Protein AF-A0A166CR60-F1 (afdb_monomer_lite)

Structure (mmCIF, N/CA/C/O backbone):
data_AF-A0A166CR60-F1
#
_entry.id   AF-A0A166CR60-F1
#
loop_
_atom_site.group_PDB
_atom_site.id
_atom_site.type_symbol
_atom_site.label_atom_id
_atom_site.label_alt_id
_atom_site.label_comp_id
_atom_site.label_asym_id
_atom_site.label_entity_id
_atom_site.label_seq_id
_atom_site.pdbx_PDB_ins_code
_atom_site.Cartn_x
_atom_site.Cartn_y
_atom_site.Cartn_z
_atom_site.occupancy
_atom_site.B_iso_or_equiv
_atom_site.auth_seq_id
_atom_site.auth_comp_id
_atom_site.auth_asym_id
_atom_site.auth_atom_id
_atom_site.pdbx_PDB_model_num
ATOM 1 N N . MET A 1 1 ? -26.967 -62.345 40.890 1.00 47.72 1 MET A N 1
ATOM 2 C CA . MET A 1 1 ? -25.629 -62.909 41.138 1.00 47.72 1 MET A CA 1
ATOM 3 C C . MET A 1 1 ? -25.175 -63.371 39.766 1.00 47.72 1 MET A C 1
ATOM 5 O O . MET A 1 1 ? -25.806 -64.272 39.242 1.00 47.72 1 MET A O 1
ATOM 9 N N . ASP A 1 2 ? -24.350 -62.639 39.026 1.00 42.94 2 ASP A N 1
ATOM 10 C CA . ASP A 1 2 ? -23.256 -61.767 39.453 1.00 42.94 2 ASP A CA 1
ATOM 11 C C . ASP A 1 2 ? -23.154 -60.494 38.603 1.00 42.94 2 ASP A C 1
ATOM 13 O O . ASP A 1 2 ? -23.514 -60.467 37.427 1.00 42.94 2 ASP A O 1
ATOM 17 N N . ALA A 1 3 ? -22.729 -59.428 39.274 1.00 44.50 3 ALA A N 1
ATOM 18 C CA . ALA A 1 3 ? -22.303 -58.172 38.689 1.00 44.50 3 ALA A CA 1
ATOM 19 C C . ALA A 1 3 ? -20.866 -58.327 38.181 1.00 44.50 3 ALA A C 1
ATOM 21 O O . ALA A 1 3 ? -20.089 -59.012 38.832 1.00 44.50 3 ALA A O 1
ATOM 22 N N . ASP A 1 4 ? -20.508 -57.645 37.096 1.00 47.41 4 ASP A N 1
ATOM 23 C CA . ASP A 1 4 ? -19.319 -56.795 37.129 1.00 47.41 4 ASP A CA 1
ATOM 24 C C . ASP A 1 4 ? -19.359 -55.761 36.003 1.00 47.41 4 ASP A C 1
ATOM 26 O O . ASP A 1 4 ? -19.680 -56.043 34.845 1.00 47.41 4 ASP A O 1
ATOM 30 N N . ALA A 1 5 ? -19.112 -54.528 36.423 1.00 48.19 5 ALA A N 1
ATOM 31 C CA . ALA A 1 5 ? -18.900 -53.368 35.590 1.00 48.19 5 ALA A CA 1
ATOM 32 C C . ALA A 1 5 ? -17.468 -53.401 35.041 1.00 48.19 5 ALA A C 1
ATOM 34 O O . ALA A 1 5 ? -16.622 -54.096 35.580 1.00 48.19 5 ALA A O 1
ATOM 35 N N . GLU A 1 6 ? -17.206 -52.628 33.991 1.00 43.34 6 GLU A N 1
ATOM 36 C CA . GLU A 1 6 ? -15.994 -51.807 33.847 1.00 43.34 6 GLU A CA 1
ATOM 37 C C . GLU A 1 6 ? -16.140 -51.037 32.531 1.00 43.34 6 GLU A C 1
ATOM 39 O O . GLU A 1 6 ? -15.967 -51.546 31.420 1.00 43.34 6 GLU A O 1
ATOM 44 N N . ALA A 1 7 ? -16.547 -49.780 32.688 1.00 46.94 7 ALA A N 1
ATOM 45 C CA . ALA A 1 7 ? -16.410 -48.763 31.671 1.00 46.94 7 ALA A CA 1
ATOM 46 C C . ALA A 1 7 ? -14.916 -48.503 31.466 1.00 46.94 7 ALA A C 1
ATOM 48 O O . ALA A 1 7 ? -14.210 -48.173 32.413 1.00 46.94 7 ALA A O 1
ATOM 49 N N . VAL A 1 8 ? -14.436 -48.601 30.228 1.00 49.12 8 VAL A N 1
ATOM 50 C CA . VAL A 1 8 ? -13.116 -48.077 29.874 1.00 49.12 8 VAL A CA 1
ATOM 51 C C . VAL A 1 8 ? -13.327 -46.928 28.905 1.00 49.12 8 VAL A C 1
ATOM 53 O O . VAL A 1 8 ? -13.334 -47.091 27.684 1.00 49.12 8 VAL A O 1
ATOM 56 N N . GLU A 1 9 ? -13.520 -45.749 29.490 1.00 46.25 9 GLU A N 1
ATOM 57 C CA . GLU A 1 9 ? -13.286 -44.476 28.828 1.00 46.25 9 GLU A CA 1
ATOM 58 C C . GLU A 1 9 ? -11.832 -44.465 28.341 1.00 46.25 9 GLU A C 1
ATOM 60 O O . GLU A 1 9 ? -10.887 -44.501 29.129 1.00 46.25 9 GLU A O 1
ATOM 65 N N . ARG A 1 10 ? -11.629 -44.452 27.022 1.00 46.56 10 ARG A N 1
ATOM 66 C CA . ARG A 1 10 ? -10.335 -44.078 26.453 1.00 46.56 10 ARG A CA 1
ATOM 67 C C . ARG A 1 10 ? -10.455 -42.678 25.902 1.00 46.56 10 ARG A C 1
ATOM 69 O O . ARG A 1 10 ? -10.987 -42.462 24.816 1.00 46.56 10 ARG A O 1
ATOM 76 N N . ASP A 1 11 ? -9.934 -41.774 26.720 1.00 44.59 11 ASP A N 1
ATOM 77 C CA . ASP A 1 11 ? -9.559 -40.394 26.462 1.00 44.59 11 ASP A CA 1
ATOM 78 C C . ASP A 1 11 ? -8.755 -40.302 25.154 1.00 44.59 11 ASP A C 1
ATOM 80 O O . ASP A 1 11 ? -7.525 -40.338 25.100 1.00 44.59 11 ASP A O 1
ATOM 84 N N . GLY A 1 12 ? -9.480 -40.257 24.040 1.00 40.50 12 GLY A N 1
ATOM 85 C CA . GLY A 1 12 ? -8.950 -39.870 22.749 1.00 40.50 12 GLY A CA 1
ATOM 86 C C . GLY A 1 12 ? -8.850 -38.360 22.746 1.00 40.50 12 GLY A C 1
ATOM 87 O O . GLY A 1 12 ? -9.695 -37.704 22.145 1.00 40.50 12 GLY A O 1
ATOM 88 N N . LYS A 1 13 ? -7.843 -37.831 23.452 1.00 43.34 13 LYS A N 1
ATOM 89 C CA . LYS A 1 13 ? -7.420 -36.431 23.453 1.00 43.34 13 LYS A CA 1
ATOM 90 C C . LYS A 1 13 ? -7.100 -36.023 22.018 1.00 43.34 13 LYS A C 1
ATOM 92 O O . LYS A 1 13 ? -5.950 -36.022 21.578 1.00 43.34 13 LYS A O 1
ATOM 97 N N . GLY A 1 14 ? -8.153 -35.727 21.261 1.00 39.12 14 GLY A N 1
ATOM 98 C CA . GLY A 1 14 ? -8.084 -35.025 20.004 1.00 39.12 14 GLY A CA 1
ATOM 99 C C . GLY A 1 14 ? -7.403 -33.724 20.342 1.00 39.12 14 GLY A C 1
ATOM 100 O O . GLY A 1 14 ? -7.987 -32.858 20.982 1.00 39.12 14 GLY A O 1
ATOM 101 N N . SER A 1 15 ? -6.121 -33.632 20.001 1.00 47.91 15 SER A N 1
ATOM 102 C CA . SER A 1 15 ? -5.439 -32.360 19.942 1.00 47.91 15 SER A CA 1
ATOM 103 C C . SER A 1 15 ? -6.255 -31.531 18.962 1.00 47.91 15 SER A C 1
ATOM 105 O O . SER A 1 15 ? -6.091 -31.640 17.743 1.00 47.91 15 SER A O 1
ATOM 107 N N . GLU A 1 16 ? -7.181 -30.739 19.504 1.00 49.91 16 GLU A N 1
ATOM 108 C CA . GLU A 1 16 ? -7.629 -29.501 18.911 1.00 49.91 16 GLU A CA 1
ATOM 109 C C . GLU A 1 16 ? -6.346 -28.702 18.723 1.00 49.91 16 GLU A C 1
ATOM 111 O O . GLU A 1 16 ? -5.937 -27.882 19.544 1.00 49.91 16 GLU A O 1
ATOM 116 N N . ARG A 1 17 ? -5.649 -28.987 17.618 1.00 49.12 17 ARG A N 1
ATOM 117 C CA . ARG A 1 17 ? -4.890 -27.975 16.920 1.00 49.12 17 ARG A CA 1
ATOM 118 C C . ARG A 1 17 ? -5.923 -26.900 16.701 1.00 49.12 17 ARG A C 1
ATOM 120 O O . ARG A 1 17 ? -6.716 -27.006 15.767 1.00 49.12 17 ARG A O 1
ATOM 127 N N . SER A 1 18 ? -5.960 -25.950 17.637 1.00 53.88 18 SER A N 1
ATOM 128 C CA . SER A 1 18 ? -6.624 -24.676 17.487 1.00 53.88 18 SER A CA 1
ATOM 129 C C . SER A 1 18 ? -6.279 -24.270 16.072 1.00 53.88 18 SER A C 1
ATOM 131 O O . SER A 1 18 ? -5.119 -23.987 15.753 1.00 53.88 18 SER A O 1
ATOM 133 N N . ARG A 1 19 ? -7.256 -24.396 15.170 1.00 52.78 19 ARG A N 1
ATOM 134 C CA . ARG A 1 19 ? -7.172 -23.733 13.888 1.00 52.78 19 ARG A CA 1
ATOM 135 C C . ARG A 1 19 ? -7.216 -22.284 14.308 1.00 52.78 19 ARG A C 1
ATOM 137 O O . ARG A 1 19 ? -8.292 -21.711 14.440 1.00 52.78 19 ARG A O 1
ATOM 144 N N . SER A 1 20 ? -6.037 -21.732 14.578 1.00 58.91 20 SER A N 1
ATOM 145 C CA . SER A 1 20 ? -5.772 -20.316 14.490 1.00 58.91 20 SER A CA 1
ATOM 146 C C . SER A 1 20 ? -6.147 -19.967 13.059 1.00 58.91 20 SER A C 1
ATOM 148 O O . SER A 1 20 ? -5.352 -20.041 12.124 1.00 58.91 20 SER A O 1
ATOM 150 N N . SER A 1 21 ? -7.443 -19.747 12.864 1.00 62.38 21 SER A N 1
ATOM 151 C CA . SER A 1 21 ? -7.995 -19.082 11.715 1.00 62.38 21 SER A CA 1
ATOM 152 C C . SER A 1 21 ? -7.410 -17.693 11.837 1.00 62.38 21 SER A C 1
ATOM 154 O O . SER A 1 21 ? -7.957 -16.842 12.536 1.00 62.38 21 SER A O 1
ATOM 156 N N . SER A 1 22 ? -6.233 -17.502 11.248 1.00 71.75 22 SER A N 1
ATOM 157 C CA . SER A 1 22 ? -5.604 -16.200 11.140 1.00 71.75 22 SER A CA 1
ATOM 158 C C . SER A 1 22 ? -6.473 -15.388 10.187 1.00 71.75 22 SER A C 1
ATOM 160 O O . SER A 1 22 ? -6.227 -15.362 8.980 1.00 71.75 22 SER A O 1
ATOM 162 N N . ALA A 1 23 ? -7.567 -14.854 10.719 1.00 89.12 23 ALA A N 1
ATOM 163 C CA . ALA A 1 23 ? -8.525 -14.084 9.962 1.00 89.12 23 ALA A CA 1
ATOM 164 C C . ALA A 1 23 ? -7.804 -12.868 9.386 1.00 89.12 23 ALA A C 1
ATOM 166 O O . ALA A 1 23 ? -6.983 -12.240 10.062 1.00 89.12 23 ALA A O 1
ATOM 167 N N . TYR A 1 24 ? -8.100 -12.563 8.129 1.00 94.25 24 TYR A N 1
ATOM 168 C CA . TYR A 1 24 ? -7.661 -11.310 7.548 1.00 94.25 24 TYR A CA 1
ATOM 169 C C . TYR A 1 24 ? -8.548 -10.191 8.078 1.00 94.25 24 TYR A C 1
ATOM 171 O O . TYR A 1 24 ? -9.773 -10.321 8.105 1.00 94.25 24 TYR A O 1
ATOM 179 N N . THR A 1 25 ? -7.930 -9.085 8.468 1.00 95.94 25 THR A N 1
ATOM 180 C CA . THR A 1 25 ? -8.628 -7.819 8.684 1.00 95.94 25 THR A CA 1
ATOM 181 C 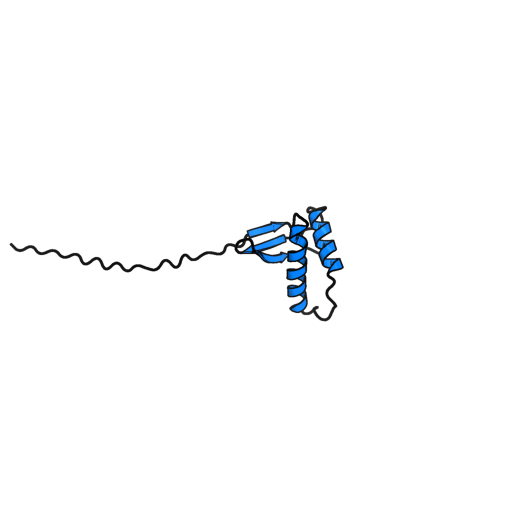C . THR A 1 25 ? -8.205 -6.834 7.609 1.00 95.94 25 THR A C 1
ATOM 183 O O . THR A 1 25 ? -7.123 -6.942 7.034 1.00 95.94 25 THR A O 1
ATOM 186 N N . PHE A 1 26 ? -9.081 -5.887 7.296 1.00 95.62 26 PHE A N 1
ATOM 187 C CA . PHE A 1 26 ? -8.821 -4.873 6.285 1.00 95.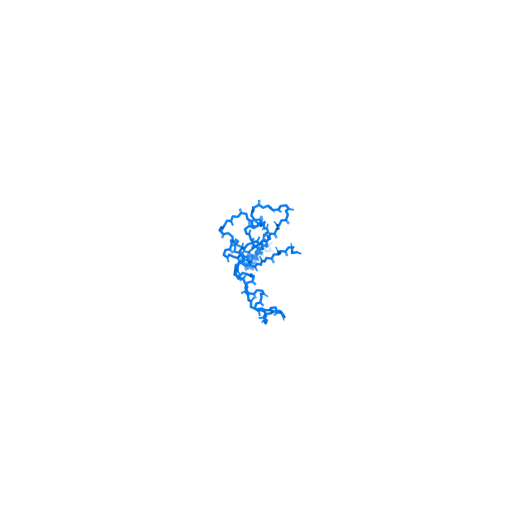62 26 PHE A CA 1
ATOM 188 C C . PHE A 1 26 ? -9.077 -3.504 6.887 1.00 95.62 26 PHE A C 1
ATOM 190 O O . PHE A 1 26 ? -10.069 -3.309 7.591 1.00 95.62 26 PHE A O 1
ATOM 197 N N . ARG A 1 27 ? -8.191 -2.549 6.611 1.00 96.12 27 ARG A N 1
ATOM 198 C CA . ARG A 1 27 ? -8.405 -1.149 6.985 1.00 96.12 27 ARG A CA 1
ATOM 199 C C . ARG A 1 27 ? -7.815 -0.213 5.953 1.00 96.12 27 ARG A C 1
ATOM 201 O O . ARG A 1 27 ? -6.837 -0.545 5.282 1.00 96.12 27 ARG A O 1
ATOM 208 N N . LEU A 1 28 ? -8.385 0.981 5.877 1.00 96.56 28 LEU A N 1
ATOM 209 C CA . LEU A 1 28 ? -7.762 2.071 5.148 1.00 96.56 28 LEU A CA 1
ATOM 210 C C . LEU A 1 28 ? -6.444 2.464 5.823 1.00 96.56 28 LEU A C 1
ATOM 212 O O . LEU A 1 28 ? -6.294 2.416 7.050 1.00 96.56 28 LEU A O 1
ATOM 216 N N . VAL A 1 29 ? -5.489 2.853 4.990 1.00 96.62 29 VAL A N 1
ATOM 217 C CA . VAL A 1 29 ? -4.309 3.595 5.413 1.00 96.62 29 VAL A CA 1
ATOM 218 C C . VAL A 1 29 ? -4.781 4.920 6.008 1.00 96.62 29 VAL A C 1
ATOM 220 O O . VAL A 1 29 ? -5.542 5.648 5.375 1.00 96.62 29 VAL A O 1
ATOM 223 N N . GLY A 1 30 ? -4.358 5.212 7.235 1.00 95.56 30 GLY A N 1
ATOM 224 C CA . GLY A 1 30 ? -4.868 6.356 7.998 1.00 95.56 30 GLY A CA 1
ATOM 225 C C . GLY A 1 30 ? -3.787 7.186 8.676 1.00 95.56 30 GLY A C 1
ATOM 226 O O . GLY A 1 30 ? -4.075 8.259 9.200 1.00 95.56 30 GLY A O 1
ATOM 227 N N . SER A 1 31 ? -2.537 6.720 8.678 1.00 96.44 31 SER A N 1
ATOM 228 C CA . SER A 1 31 ? -1.441 7.434 9.328 1.00 96.44 31 SER A CA 1
ATOM 229 C C . SER A 1 31 ? -0.137 7.330 8.547 1.00 96.44 31 SER A C 1
ATOM 231 O O . SER A 1 31 ? 0.076 6.404 7.768 1.00 96.44 31 SER A O 1
ATOM 233 N N . LYS A 1 32 ? 0.796 8.252 8.812 1.00 97.31 32 LYS A N 1
ATOM 234 C CA . LYS A 1 32 ? 2.144 8.202 8.221 1.00 97.31 32 LYS A CA 1
ATOM 235 C C . LYS A 1 32 ? 2.924 6.934 8.596 1.00 97.31 32 LYS A C 1
ATOM 237 O O . LYS A 1 32 ? 3.846 6.575 7.874 1.00 97.31 32 LYS A O 1
ATOM 242 N N . GLN A 1 33 ? 2.553 6.254 9.684 1.00 97.31 33 GLN A N 1
ATOM 243 C CA . GLN A 1 33 ? 3.185 4.998 10.110 1.00 97.31 33 GLN A CA 1
ATOM 244 C C . GLN A 1 33 ? 2.866 3.834 9.161 1.00 97.31 33 GLN A C 1
ATOM 246 O O . GLN A 1 33 ? 3.592 2.848 9.140 1.00 97.31 33 GLN A O 1
ATOM 251 N N . ASP A 1 34 ? 1.820 3.965 8.341 1.00 97.12 34 ASP A N 1
ATOM 252 C CA . ASP A 1 34 ? 1.442 2.959 7.348 1.00 97.12 34 ASP A CA 1
ATOM 253 C C . ASP A 1 34 ? 2.282 3.051 6.062 1.00 97.12 34 ASP A C 1
ATOM 255 O O . ASP A 1 34 ? 2.379 2.078 5.316 1.00 97.12 34 ASP A O 1
ATOM 259 N N . ILE A 1 35 ? 2.894 4.212 5.786 1.00 97.94 35 ILE A N 1
ATOM 260 C CA . ILE A 1 35 ? 3.611 4.484 4.528 1.00 97.94 35 ILE A CA 1
ATOM 261 C C . ILE A 1 35 ? 4.731 3.462 4.262 1.00 97.94 35 ILE A C 1
ATOM 263 O O . ILE A 1 35 ? 4.780 2.953 3.140 1.00 97.94 35 ILE A O 1
ATOM 267 N N . PRO A 1 36 ? 5.590 3.096 5.239 1.00 98.31 36 PRO A N 1
ATOM 268 C CA . PRO A 1 36 ? 6.623 2.086 5.013 1.00 98.31 36 PRO A CA 1
ATOM 269 C C . PRO A 1 36 ? 6.053 0.735 4.564 1.00 98.31 36 PRO A C 1
ATOM 271 O O . PRO A 1 36 ? 6.578 0.128 3.635 1.00 98.31 36 PRO A O 1
ATOM 274 N N . ALA A 1 37 ? 4.942 0.291 5.163 1.00 97.94 37 ALA A N 1
ATOM 275 C CA . ALA A 1 37 ? 4.296 -0.965 4.786 1.00 97.94 37 ALA A CA 1
ATOM 276 C C . ALA A 1 37 ? 3.714 -0.907 3.365 1.00 97.94 37 ALA A C 1
ATOM 278 O O . ALA A 1 37 ? 3.833 -1.868 2.609 1.00 97.94 37 ALA A O 1
ATOM 279 N N . VAL A 1 38 ? 3.124 0.229 2.975 1.00 97.94 38 VAL A N 1
ATOM 280 C CA . VAL A 1 38 ? 2.619 0.438 1.608 1.00 97.94 38 VAL A CA 1
ATOM 281 C C . VAL A 1 38 ? 3.755 0.394 0.587 1.00 97.94 38 VAL A C 1
ATOM 283 O O . VAL A 1 38 ? 3.610 -0.252 -0.448 1.00 97.94 38 VAL A O 1
ATOM 286 N N . ILE A 1 39 ? 4.878 1.064 0.867 1.00 98.38 39 ILE A N 1
ATOM 287 C CA . ILE A 1 39 ? 6.054 1.068 -0.015 1.00 98.38 39 ILE A CA 1
ATOM 288 C C . ILE A 1 39 ? 6.584 -0.349 -0.202 1.00 98.38 39 ILE A C 1
ATOM 290 O O . ILE A 1 39 ? 6.787 -0.771 -1.339 1.00 98.38 39 ILE A O 1
ATOM 294 N N . GLU A 1 40 ? 6.763 -1.079 0.895 1.00 98.25 40 GLU A N 1
ATOM 295 C CA . GLU A 1 40 ? 7.331 -2.422 0.873 1.00 98.25 40 GLU A CA 1
ATOM 296 C C . GLU A 1 40 ? 6.455 -3.403 0.087 1.00 98.25 40 GLU A C 1
ATOM 298 O O . GLU A 1 40 ? 6.928 -4.061 -0.838 1.00 98.25 40 GLU A O 1
ATOM 303 N N . LEU A 1 41 ? 5.156 -3.440 0.382 1.00 98.00 41 LEU A N 1
ATOM 304 C CA . LEU A 1 41 ? 4.208 -4.307 -0.318 1.00 98.00 41 LEU A CA 1
ATOM 305 C C . LEU A 1 41 ? 4.080 -3.938 -1.805 1.00 98.00 41 LEU A C 1
ATOM 307 O O . LEU A 1 41 ? 3.980 -4.818 -2.658 1.00 98.00 41 LEU A O 1
ATOM 311 N N . ALA A 1 42 ? 4.108 -2.645 -2.143 1.00 97.00 42 ALA A N 1
ATOM 312 C CA . ALA A 1 42 ? 4.062 -2.204 -3.536 1.00 97.00 42 ALA A CA 1
ATOM 313 C C . ALA A 1 42 ? 5.346 -2.558 -4.296 1.00 97.00 42 ALA A C 1
ATOM 315 O O . ALA A 1 42 ? 5.276 -2.882 -5.480 1.00 97.00 42 ALA A O 1
ATOM 316 N N . ARG A 1 43 ? 6.506 -2.498 -3.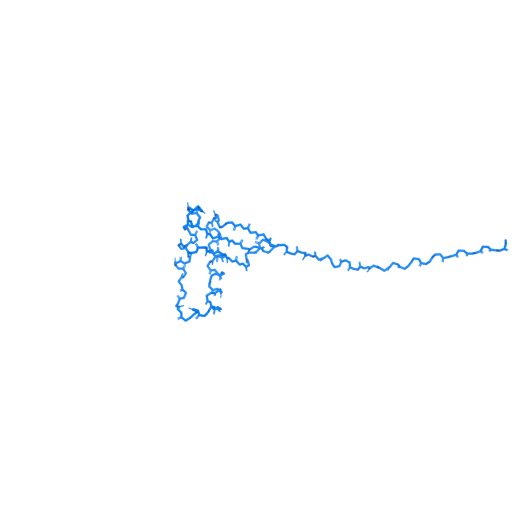632 1.00 97.56 43 ARG A N 1
ATOM 317 C CA . ARG A 1 43 ? 7.795 -2.908 -4.195 1.00 97.56 43 ARG A CA 1
ATOM 318 C C . ARG A 1 43 ? 7.803 -4.406 -4.494 1.00 97.56 43 ARG A C 1
ATOM 320 O O . ARG A 1 43 ? 8.107 -4.779 -5.620 1.00 97.56 43 ARG A O 1
ATOM 327 N N . GLN A 1 44 ? 7.378 -5.237 -3.541 1.00 96.81 44 GLN A N 1
ATOM 328 C CA . GLN A 1 44 ? 7.247 -6.688 -3.730 1.00 96.81 44 GLN A CA 1
ATOM 329 C C . GLN A 1 44 ? 6.301 -7.020 -4.895 1.00 96.81 44 GLN A C 1
ATOM 331 O O . GLN A 1 44 ? 6.676 -7.722 -5.831 1.00 96.81 44 GLN A O 1
ATOM 336 N N . ALA A 1 45 ? 5.104 -6.422 -4.909 1.00 94.88 45 ALA A N 1
ATOM 337 C CA . ALA A 1 45 ? 4.142 -6.619 -5.994 1.00 94.88 45 ALA A CA 1
ATOM 338 C C . ALA A 1 45 ? 4.677 -6.149 -7.359 1.00 94.88 45 ALA A C 1
ATOM 340 O O . ALA A 1 45 ? 4.310 -6.694 -8.399 1.00 94.88 45 ALA A O 1
ATOM 341 N N . HIS A 1 46 ? 5.527 -5.122 -7.375 1.00 95.50 46 HIS A N 1
ATOM 342 C CA . HIS A 1 46 ? 6.163 -4.626 -8.585 1.00 95.50 46 HIS A CA 1
ATOM 343 C C . HIS A 1 46 ? 7.245 -5.580 -9.112 1.00 95.50 46 HIS A C 1
ATOM 345 O O . HIS A 1 46 ? 7.286 -5.822 -10.317 1.00 95.50 46 HIS A O 1
ATOM 351 N N . GLU A 1 47 ? 8.067 -6.148 -8.229 1.00 95.56 47 GLU A N 1
ATOM 352 C CA . GLU A 1 47 ? 9.102 -7.136 -8.570 1.00 95.56 47 GLU A CA 1
ATOM 353 C C . GLU A 1 47 ? 8.500 -8.417 -9.173 1.00 95.56 47 GLU A C 1
ATOM 355 O O . GLU A 1 47 ? 9.053 -8.978 -10.117 1.00 95.56 47 GLU A O 1
ATOM 360 N N . GLU A 1 48 ? 7.329 -8.841 -8.693 1.00 94.88 48 GLU A N 1
ATOM 361 C CA . GLU A 1 48 ? 6.595 -10.005 -9.213 1.00 94.88 48 GLU A CA 1
ATOM 362 C C . GLU A 1 48 ? 5.753 -9.692 -10.464 1.00 94.88 48 GLU A C 1
ATOM 364 O O . GLU A 1 48 ? 5.253 -10.589 -11.151 1.00 94.88 48 GLU A O 1
ATOM 369 N N . SER A 1 49 ? 5.561 -8.409 -10.773 1.00 93.12 49 SER A N 1
ATOM 370 C CA . SER A 1 49 ? 4.697 -7.976 -11.864 1.00 93.12 49 SER A CA 1
ATOM 371 C C . SER A 1 49 ? 5.337 -8.214 -13.228 1.00 93.12 49 SER A C 1
ATOM 373 O O . SER A 1 49 ? 6.526 -7.995 -13.449 1.00 93.12 49 SER A O 1
ATOM 375 N N . ARG A 1 50 ? 4.493 -8.478 -14.231 1.00 93.69 50 ARG A N 1
ATOM 376 C CA . ARG A 1 50 ? 4.872 -8.385 -15.653 1.00 93.69 50 ARG A CA 1
ATOM 377 C C . ARG A 1 50 ? 5.435 -7.011 -16.048 1.00 93.69 50 ARG A C 1
ATOM 379 O O . ARG A 1 50 ? 6.037 -6.889 -17.110 1.00 93.69 50 ARG A O 1
ATOM 386 N N . LEU A 1 51 ? 5.188 -5.979 -15.239 1.00 89.88 51 LEU A N 1
ATOM 387 C CA . LEU A 1 51 ? 5.691 -4.618 -15.421 1.00 89.88 51 LEU A CA 1
ATOM 388 C C . LEU A 1 51 ? 6.971 -4.328 -14.620 1.00 89.88 51 LEU A C 1
ATOM 390 O O . LEU A 1 51 ? 7.421 -3.184 -14.631 1.00 89.88 51 LEU A O 1
ATOM 394 N N . GLY A 1 52 ? 7.572 -5.325 -13.961 1.00 90.00 52 GLY A N 1
ATOM 395 C CA . GLY A 1 52 ? 8.795 -5.170 -13.160 1.00 90.00 52 GLY A CA 1
ATOM 396 C C . GLY A 1 52 ? 10.026 -4.694 -13.945 1.00 90.00 52 GLY A C 1
ATOM 397 O O . GLY A 1 52 ? 11.039 -4.337 -13.357 1.00 90.00 52 GLY A O 1
ATOM 398 N N . TYR A 1 53 ? 9.950 -4.644 -15.282 1.00 92.56 53 TYR A N 1
ATOM 399 C CA . TYR A 1 53 ? 10.979 -4.029 -16.130 1.00 92.56 53 TYR A CA 1
ATOM 400 C C . TYR A 1 53 ? 10.996 -2.491 -16.045 1.00 92.56 53 TYR A C 1
ATOM 402 O O . TYR A 1 53 ? 11.989 -1.862 -16.409 1.00 92.56 53 TYR A O 1
ATOM 410 N N . ILE A 1 54 ? 9.893 -1.867 -15.622 1.00 94.12 54 ILE A N 1
ATOM 411 C CA . ILE A 1 54 ? 9.817 -0.423 -15.373 1.00 94.12 54 ILE A CA 1
ATOM 412 C C . ILE A 1 54 ? 10.433 -0.171 -13.995 1.00 94.12 54 ILE A C 1
ATOM 414 O O . ILE A 1 54 ? 10.059 -0.871 -13.077 1.00 94.12 54 ILE A O 1
ATOM 418 N N . PRO A 1 55 ? 11.303 0.824 -13.773 1.00 96.06 55 PRO A N 1
ATOM 419 C CA . PRO A 1 55 ? 11.845 1.063 -12.436 1.00 96.06 55 PRO A CA 1
ATOM 420 C C . PRO A 1 55 ? 10.766 1.405 -11.395 1.00 96.06 55 PRO A C 1
ATOM 422 O O . PRO A 1 55 ? 9.920 2.279 -11.624 1.00 96.06 55 PRO A O 1
ATOM 425 N N . PHE A 1 56 ? 10.835 0.773 -10.219 1.00 96.81 56 PHE A N 1
ATOM 426 C CA . PHE A 1 56 ? 9.991 1.128 -9.078 1.00 96.81 56 PHE A CA 1
ATOM 427 C C . PHE A 1 56 ? 10.233 2.582 -8.651 1.00 96.81 56 PHE A C 1
ATOM 429 O O . PHE A 1 56 ? 11.369 3.036 -8.517 1.00 96.81 56 PHE A O 1
ATOM 436 N N . SER A 1 57 ? 9.152 3.322 -8.395 1.00 96.88 57 SER A N 1
ATOM 437 C CA . SER A 1 57 ? 9.224 4.700 -7.908 1.00 96.88 57 SER A CA 1
ATOM 438 C C . SER A 1 57 ? 8.667 4.795 -6.495 1.00 96.88 57 SER A C 1
ATOM 440 O O . SER A 1 57 ? 7.473 5.027 -6.299 1.00 96.88 57 SER A O 1
ATOM 442 N N . GLU A 1 58 ? 9.554 4.693 -5.508 1.00 97.75 58 GLU A N 1
ATOM 443 C CA . GLU A 1 58 ? 9.204 4.858 -4.094 1.00 97.75 58 GLU A CA 1
ATOM 444 C C . GLU A 1 58 ? 8.511 6.200 -3.837 1.00 97.75 58 GLU A C 1
ATOM 446 O O . GLU A 1 58 ? 7.444 6.250 -3.231 1.00 97.75 58 GLU A O 1
ATOM 451 N N . LYS A 1 59 ? 9.042 7.286 -4.413 1.00 97.81 59 LYS A N 1
ATOM 452 C CA . LYS A 1 59 ? 8.459 8.632 -4.313 1.00 97.81 59 LYS A CA 1
ATOM 453 C C . LYS A 1 59 ? 7.010 8.687 -4.809 1.00 97.81 59 LYS A C 1
ATOM 455 O O . LYS A 1 59 ? 6.190 9.407 -4.238 1.00 97.81 59 LYS A O 1
ATOM 460 N N . LYS A 1 60 ? 6.679 7.956 -5.881 1.00 95.75 60 LYS A N 1
ATOM 461 C CA . LYS A 1 60 ? 5.304 7.884 -6.395 1.00 95.75 60 LYS A CA 1
ATOM 462 C C . LYS A 1 60 ? 4.410 7.121 -5.420 1.00 95.75 60 LYS A C 1
ATOM 464 O O . LYS A 1 60 ? 3.329 7.607 -5.101 1.00 95.75 60 LYS A O 1
ATOM 469 N N . THR A 1 61 ? 4.873 5.975 -4.930 1.00 97.00 61 THR A N 1
ATOM 470 C CA . THR A 1 61 ? 4.144 5.146 -3.962 1.00 97.00 61 THR A CA 1
ATOM 471 C C . THR A 1 61 ? 3.884 5.894 -2.655 1.00 97.00 61 THR A C 1
ATOM 473 O O . THR A 1 61 ? 2.750 5.923 -2.181 1.00 97.00 61 THR A O 1
ATOM 476 N N . GLN A 1 62 ? 4.891 6.596 -2.131 1.00 98.00 62 GLN A N 1
ATOM 477 C CA . GLN A 1 62 ? 4.754 7.469 -0.969 1.00 98.00 62 GLN A CA 1
ATOM 478 C C . GLN A 1 62 ? 3.667 8.526 -1.194 1.00 98.00 62 GLN A C 1
ATOM 480 O O . GLN A 1 62 ? 2.772 8.672 -0.367 1.00 98.00 62 GLN A O 1
ATOM 485 N N . LYS A 1 63 ? 3.695 9.226 -2.335 1.00 96.88 63 LYS A N 1
ATOM 486 C CA . LYS A 1 63 ? 2.700 10.260 -2.651 1.00 96.88 63 LYS A CA 1
ATOM 487 C C . LYS A 1 63 ? 1.276 9.701 -2.747 1.00 96.88 63 LYS A C 1
ATOM 489 O O . LYS A 1 63 ? 0.332 10.378 -2.349 1.00 96.88 63 LYS A O 1
ATOM 494 N N . ILE A 1 64 ? 1.105 8.482 -3.262 1.00 95.75 64 ILE A N 1
ATOM 495 C CA . ILE A 1 64 ? -0.199 7.798 -3.298 1.00 95.75 64 ILE A CA 1
ATOM 496 C C . ILE A 1 64 ? -0.701 7.539 -1.872 1.00 95.75 64 ILE A C 1
ATOM 498 O O . ILE A 1 64 ? -1.841 7.880 -1.563 1.00 95.75 64 ILE A O 1
ATOM 502 N N . ALA A 1 65 ? 0.154 7.008 -0.993 1.00 97.06 65 ALA A N 1
ATOM 503 C CA . ALA A 1 65 ? -0.199 6.775 0.405 1.00 97.06 65 ALA A CA 1
ATOM 504 C C . ALA A 1 65 ? -0.542 8.087 1.135 1.00 97.06 65 ALA A C 1
ATOM 506 O O . ALA A 1 65 ? -1.566 8.173 1.805 1.00 97.06 65 ALA A O 1
ATOM 507 N N . GLU A 1 66 ? 0.263 9.138 0.957 1.00 97.25 66 GLU A N 1
ATOM 508 C CA . GLU A 1 66 ? 0.012 10.464 1.538 1.00 97.25 66 GLU A CA 1
ATOM 509 C C . GLU A 1 66 ? -1.316 11.065 1.066 1.00 97.25 66 GLU A C 1
ATOM 511 O O . GLU A 1 66 ? -2.067 11.617 1.871 1.00 97.25 66 GLU A O 1
ATOM 516 N N . ASN A 1 67 ? -1.631 10.934 -0.224 1.00 96.06 67 ASN A N 1
ATOM 517 C CA . ASN A 1 67 ? -2.904 11.385 -0.777 1.00 96.06 67 ASN A CA 1
ATOM 518 C C . ASN A 1 67 ? -4.088 10.612 -0.186 1.00 96.06 67 ASN A C 1
ATOM 520 O O . ASN A 1 67 ? -5.107 11.230 0.115 1.00 96.06 67 ASN A O 1
ATOM 524 N N . ALA A 1 68 ? -3.943 9.299 0.018 1.00 95.62 68 ALA A N 1
ATOM 525 C CA . ALA A 1 68 ? -4.982 8.480 0.635 1.00 95.62 68 ALA A CA 1
ATOM 526 C C . ALA A 1 68 ? -5.219 8.823 2.112 1.00 95.62 68 ALA A C 1
ATOM 528 O O . ALA A 1 68 ? -6.357 8.830 2.569 1.00 95.62 68 ALA A O 1
ATOM 529 N N . ILE A 1 69 ? -4.161 9.186 2.843 1.00 96.50 69 ILE A N 1
ATOM 530 C CA . ILE A 1 69 ? -4.276 9.690 4.220 1.00 96.50 69 ILE A CA 1
ATOM 531 C C . ILE A 1 69 ? -4.979 11.053 4.236 1.00 96.50 69 ILE A C 1
ATOM 533 O O . ILE A 1 69 ? -5.795 11.326 5.113 1.00 96.50 69 ILE A O 1
ATOM 537 N N . LYS A 1 70 ? -4.640 11.930 3.285 1.00 96.62 70 LYS A N 1
ATOM 538 C CA . LYS A 1 70 ? -5.148 13.306 3.233 1.00 96.62 70 LYS A CA 1
ATOM 539 C C . LYS A 1 70 ? -6.627 13.381 2.848 1.00 96.62 70 LYS A C 1
ATOM 541 O O . LYS A 1 70 ? -7.346 14.202 3.410 1.00 96.62 70 LYS A O 1
ATOM 546 N N . ASP A 1 71 ? -7.055 12.588 1.870 1.00 93.94 71 ASP A N 1
ATOM 547 C CA . ASP A 1 71 ? -8.436 12.557 1.383 1.00 93.94 71 ASP A CA 1
ATOM 548 C C . ASP A 1 71 ? -8.858 11.115 1.040 1.00 93.94 71 ASP A C 1
ATOM 550 O O . ASP A 1 71 ? -8.843 10.724 -0.135 1.00 93.94 71 ASP A O 1
ATOM 554 N N . PRO A 1 72 ? -9.265 10.323 2.053 1.00 88.81 72 PRO A N 1
ATOM 555 C CA . PRO A 1 72 ? -9.640 8.920 1.880 1.00 88.81 72 PRO A CA 1
ATOM 556 C C . PRO A 1 72 ? -10.898 8.715 1.022 1.00 88.81 72 PRO A C 1
ATOM 558 O O . PRO A 1 72 ? -11.200 7.590 0.629 1.00 88.81 72 PRO A O 1
ATOM 561 N N . THR A 1 73 ? -11.649 9.786 0.727 1.00 89.81 73 THR A N 1
ATOM 562 C CA . THR A 1 73 ? -12.848 9.729 -0.127 1.00 89.81 73 THR A CA 1
ATOM 563 C C . THR A 1 73 ? -12.515 9.818 -1.614 1.00 89.81 73 THR A C 1
ATOM 565 O O . THR A 1 73 ? -13.296 9.362 -2.448 1.00 89.81 73 THR A O 1
ATOM 568 N N . ARG A 1 74 ? -11.350 10.389 -1.950 1.00 88.81 74 ARG A N 1
ATOM 569 C CA . ARG A 1 74 ? -10.854 10.521 -3.329 1.00 88.81 74 ARG A CA 1
ATOM 570 C C . ARG A 1 74 ? -9.726 9.559 -3.658 1.00 88.81 74 ARG A C 1
ATOM 572 O O . ARG A 1 74 ? -9.600 9.139 -4.805 1.00 88.81 74 ARG A O 1
ATOM 579 N N . HIS A 1 75 ? -8.890 9.244 -2.677 1.00 90.94 75 HIS A N 1
ATOM 580 C CA . HIS A 1 75 ? -7.749 8.357 -2.823 1.00 90.94 75 HIS A CA 1
ATOM 581 C C . HIS A 1 75 ? -7.813 7.335 -1.700 1.00 90.94 75 HIS A C 1
ATOM 583 O O . HIS A 1 75 ? -7.873 7.708 -0.540 1.00 90.94 75 HIS A O 1
ATOM 589 N N . ALA A 1 76 ? -7.794 6.047 -2.019 1.00 91.94 76 ALA A N 1
ATOM 590 C CA . ALA A 1 76 ? -7.838 5.011 -0.999 1.00 91.94 76 ALA A CA 1
ATOM 591 C C . ALA A 1 76 ? -6.653 4.072 -1.176 1.00 91.94 76 ALA A C 1
ATOM 593 O O . ALA A 1 76 ? -6.324 3.663 -2.282 1.00 91.94 76 ALA A O 1
ATOM 594 N N . VAL A 1 77 ? -6.022 3.703 -0.072 1.00 96.19 77 VAL A N 1
ATOM 595 C CA . VAL A 1 77 ? -5.158 2.528 -0.018 1.00 96.19 77 VAL A CA 1
ATOM 596 C C . VAL A 1 77 ? -5.678 1.698 1.135 1.00 96.19 77 VAL A C 1
ATOM 598 O O . VAL A 1 77 ? -5.833 2.204 2.245 1.00 96.19 77 VAL A O 1
ATOM 601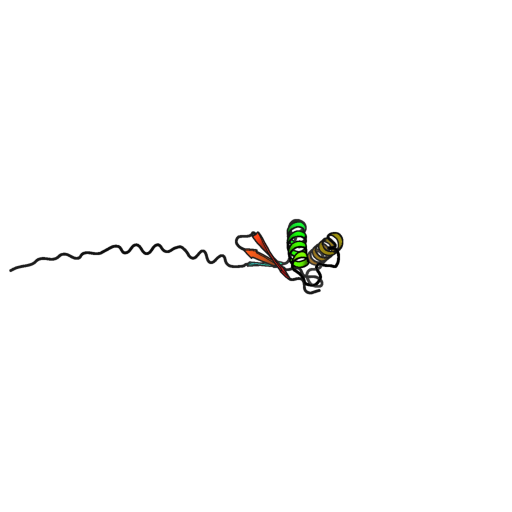 N N . MET A 1 78 ? -5.994 0.439 0.864 1.00 97.00 78 MET A N 1
ATOM 602 C CA . MET A 1 78 ? -6.456 -0.501 1.875 1.00 97.00 78 MET A CA 1
ATOM 603 C C . MET A 1 78 ? -5.358 -1.518 2.139 1.00 97.00 78 MET A C 1
ATOM 605 O O . MET A 1 78 ? -4.825 -2.098 1.196 1.00 97.00 78 MET A O 1
ATOM 609 N N . LEU A 1 79 ? -5.034 -1.735 3.410 1.00 97.62 79 LEU A N 1
ATOM 610 C CA . LEU A 1 79 ? -4.131 -2.792 3.846 1.00 97.62 79 LEU A CA 1
ATOM 611 C C . LEU A 1 79 ? -4.942 -4.025 4.228 1.00 97.62 79 LEU A C 1
ATOM 613 O O . LEU A 1 79 ? -5.932 -3.919 4.955 1.00 97.62 79 LEU A O 1
ATOM 617 N N . ALA A 1 80 ? -4.488 -5.185 3.767 1.00 97.56 80 ALA A N 1
ATOM 618 C CA . ALA A 1 80 ? -4.861 -6.477 4.320 1.00 97.56 80 ALA A CA 1
ATOM 619 C C . ALA A 1 80 ? -3.882 -6.817 5.444 1.00 97.56 80 ALA A C 1
ATOM 621 O O . ALA A 1 80 ? -2.668 -6.710 5.257 1.00 97.56 80 ALA A O 1
ATOM 622 N N . LEU A 1 81 ? -4.393 -7.236 6.597 1.00 96.94 81 LEU A N 1
ATOM 623 C CA . LEU A 1 81 ? -3.596 -7.585 7.764 1.00 96.94 81 LEU A CA 1
ATOM 624 C C . LEU A 1 81 ? -3.862 -9.024 8.178 1.00 96.94 81 LEU A C 1
ATOM 626 O O . LEU A 1 81 ? -4.998 -9.494 8.139 1.00 96.94 81 LEU A O 1
ATOM 630 N N . LYS A 1 82 ? -2.813 -9.707 8.624 1.00 95.94 82 LYS A N 1
ATOM 631 C CA . LYS A 1 82 ? -2.877 -11.030 9.241 1.00 95.94 82 LYS A CA 1
ATOM 632 C C . LYS A 1 82 ? -2.140 -10.955 10.570 1.00 95.94 82 LYS A C 1
ATOM 634 O O . LYS A 1 82 ? -0.949 -10.675 10.582 1.00 95.94 82 LYS A O 1
ATOM 639 N N . ALA A 1 83 ? -2.855 -11.177 11.676 1.00 92.81 83 ALA A N 1
ATOM 640 C CA . ALA A 1 83 ? -2.313 -10.979 13.027 1.00 92.81 83 ALA A CA 1
ATOM 641 C C . ALA A 1 83 ? -1.616 -9.605 13.181 1.00 92.81 83 ALA A C 1
ATOM 643 O O . ALA A 1 83 ? -0.460 -9.530 13.579 1.00 92.81 83 ALA A O 1
ATOM 644 N N . GLU A 1 84 ? -2.316 -8.535 12.776 1.00 90.75 84 GLU A N 1
ATOM 645 C CA . GLU A 1 84 ? -1.855 -7.129 12.799 1.00 90.75 84 GLU A CA 1
ATOM 646 C C . GLU A 1 84 ? -0.677 -6.783 11.873 1.00 90.75 84 GLU A C 1
ATOM 648 O O . GLU A 1 84 ? -0.318 -5.613 11.74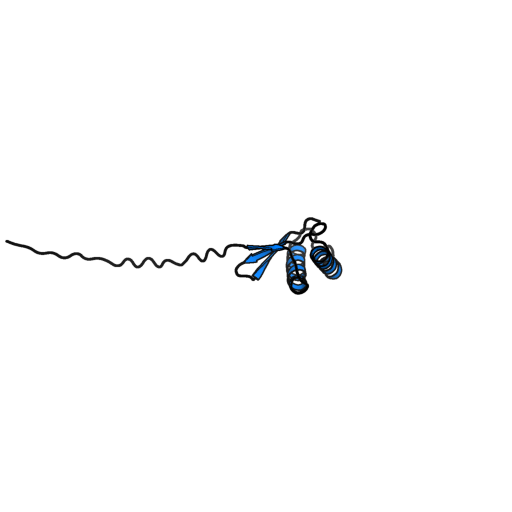5 1.00 90.75 84 GLU A O 1
ATOM 653 N N . GLN A 1 85 ? -0.122 -7.758 11.153 1.00 94.94 85 GLN A N 1
ATOM 654 C CA . GLN A 1 85 ? 0.937 -7.520 10.178 1.00 94.94 85 GLN A CA 1
ATOM 655 C C . GLN A 1 85 ? 0.339 -7.240 8.796 1.00 94.94 85 GLN A C 1
ATOM 657 O O . GLN A 1 85 ? -0.476 -8.039 8.327 1.00 94.94 85 GLN A O 1
ATOM 662 N N . PRO A 1 86 ? 0.723 -6.143 8.120 1.00 96.81 86 PRO A N 1
ATOM 663 C CA . PRO A 1 86 ? 0.344 -5.901 6.733 1.00 96.81 86 PRO A CA 1
ATOM 664 C C . PRO A 1 86 ? 0.899 -6.993 5.810 1.00 96.81 86 PRO A C 1
ATOM 666 O O . PRO A 1 86 ? 2.094 -7.266 5.816 1.00 96.81 86 PRO A O 1
ATOM 669 N N . VAL A 1 87 ? 0.027 -7.610 5.014 1.00 96.94 87 VAL A N 1
ATOM 670 C CA . VAL A 1 87 ? 0.361 -8.738 4.118 1.00 96.94 87 VAL A CA 1
ATOM 671 C C . VAL A 1 87 ? -0.114 -8.530 2.683 1.00 96.94 87 VAL A C 1
ATOM 673 O O . VAL A 1 87 ? 0.109 -9.373 1.823 1.00 96.94 87 VAL A O 1
ATOM 676 N N . GLY A 1 88 ? -0.789 -7.419 2.414 1.00 96.56 88 GLY A N 1
ATOM 677 C CA . GLY A 1 88 ? -1.237 -7.067 1.077 1.00 96.56 88 GLY A CA 1
ATOM 678 C C . GLY A 1 88 ? -1.832 -5.671 1.048 1.00 96.56 88 GLY A C 1
ATOM 679 O O . GLY A 1 88 ? -2.153 -5.094 2.092 1.00 96.56 88 GLY A O 1
ATOM 680 N N . LEU A 1 89 ? -1.985 -5.130 -0.156 1.00 96.81 89 LEU A N 1
ATOM 681 C CA . LEU A 1 89 ? -2.630 -3.844 -0.370 1.00 96.81 89 LEU A CA 1
ATOM 682 C C . LEU A 1 89 ? -3.534 -3.863 -1.596 1.00 96.81 89 LEU A C 1
ATOM 684 O O . LEU A 1 89 ? -3.327 -4.638 -2.528 1.00 96.81 89 LEU A O 1
ATOM 688 N N . ILE A 1 90 ? -4.514 -2.966 -1.595 1.00 94.56 90 ILE A N 1
ATOM 689 C CA . ILE A 1 90 ? -5.319 -2.622 -2.765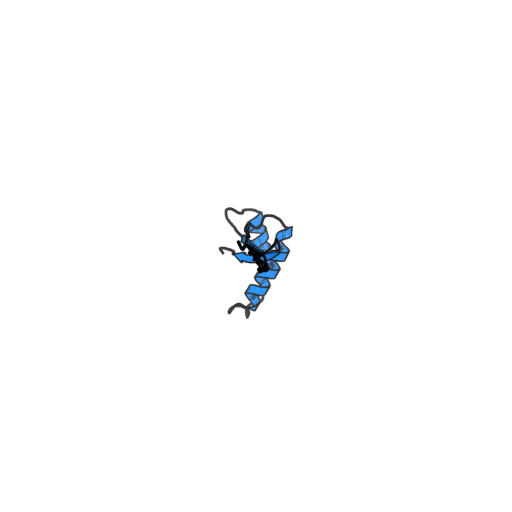 1.00 94.56 90 ILE A CA 1
ATOM 690 C C . ILE A 1 90 ? -5.330 -1.100 -2.880 1.00 94.56 90 ILE A C 1
ATOM 692 O O . ILE A 1 90 ? -5.567 -0.392 -1.901 1.00 94.56 90 ILE A O 1
ATOM 696 N N . SER A 1 91 ? -5.078 -0.611 -4.089 1.00 88.25 91 SER A N 1
ATOM 697 C CA . SER A 1 91 ? -5.136 0.803 -4.447 1.00 88.25 91 SER A CA 1
ATOM 698 C C . SER A 1 91 ? -6.002 0.918 -5.702 1.00 88.25 91 SER A C 1
ATOM 700 O O . SER A 1 91 ? -5.538 0.503 -6.765 1.00 88.25 91 SER A O 1
ATOM 702 N N . PRO A 1 92 ? -7.240 1.438 -5.623 1.00 72.56 92 PRO A N 1
ATOM 703 C CA . PRO A 1 92 ? -7.999 1.807 -6.803 1.00 72.56 92 PRO A CA 1
ATOM 704 C C . PRO A 1 92 ? -7.329 3.049 -7.399 1.00 72.56 92 PRO A C 1
ATOM 706 O O . PRO A 1 92 ? -7.514 4.168 -6.925 1.00 72.56 92 PRO A O 1
ATOM 709 N N . THR A 1 93 ? -6.436 2.816 -8.356 1.00 57.97 93 THR A N 1
ATOM 710 C CA . THR A 1 93 ? -5.849 3.857 -9.209 1.00 57.97 93 THR A CA 1
ATOM 711 C C . THR A 1 93 ? -6.819 4.289 -10.286 1.00 57.97 93 THR A C 1
ATOM 713 O O . THR A 1 93 ? -7.465 3.378 -10.853 1.00 57.97 93 THR A O 1
#

Sequence (93 aa):
MDADAEAVERDGKGSERSRSSSAYTFRLVGSKQDIPAVIELARQAHEESRLGYIPFSEKKTQKIAENAIKDPTRHAVMLALKAEQPVGLISPT

pLDDT: mean 83.76, std 20.33, range [39.12, 98.38]

Foldseek 3Di:
DDDDDDDDDDPPPPPCPVPPPQDKDKDWLADPVCLVVQLVQVLVCLCVDPNVVPDDDSVVSSVLSVVCNVCVPVWTKMFIDGPNHGDHIDTPD

Radius of gyration: 24.93 Å; chains: 1; bounding box: 38×76×57 Å

Secondary structure (DSSP, 8-state):
-----------------------EEEEE--SGGGHHHHHHHHHHHHHTSTTTTSPP-HHHHHHHHHHHHH-TTTS--EEEEETTEEEEEE---